Protein AF-A0A924VI64-F1 (afdb_monomer)

Secondary structure (DSSP, 8-state):
-HHHHHHHHHHHHHHHT----------TT---------HHHHHHT--TTTHHHHHHHHHHHHTHHHHHIIIIIS----TTSTTHHHHHHHHHH-TT-

pLDDT: mean 89.36, std 7.87, range [61.44, 97.38]

Mean predicted aligned error: 10.14 Å

Foldseek 3Di:
DVVVVVVVVVVVVVVVPPDPPPPDPDCVPPDDDDDDDDLVVQQLPDDPVCLVVSLVVSCVVVPVVSQCCLCPPLNLDGPVDPSSSVSSNVVSVDPVD

Radius of gyration: 28.18 Å; Cα contacts (8 Å, |Δi|>4): 43; chains: 1; bounding box: 73×33×55 Å

Structure (mmCIF, N/CA/C/O backbone):
data_AF-A0A924VI64-F1
#
_entry.id   AF-A0A924VI64-F1
#
loop_
_atom_site.group_PDB
_atom_site.id
_atom_site.type_symbol
_atom_site.label_atom_id
_atom_site.label_alt_id
_atom_site.labe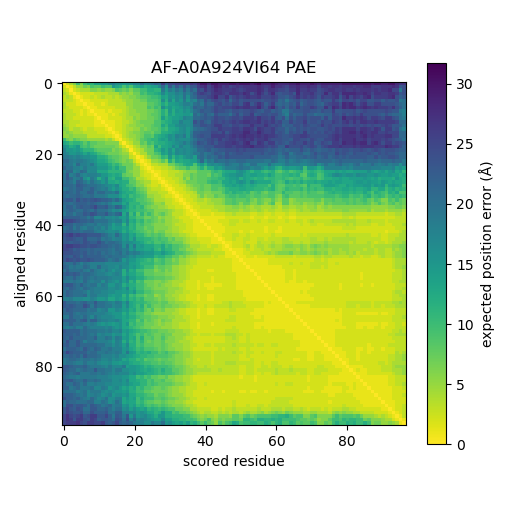l_comp_id
_atom_site.label_asym_id
_atom_site.label_entity_id
_atom_site.label_seq_id
_atom_site.pdbx_PDB_ins_code
_atom_site.Cartn_x
_atom_site.Cartn_y
_atom_site.Cartn_z
_atom_site.occupancy
_atom_site.B_iso_or_equiv
_atom_site.auth_seq_id
_atom_site.auth_comp_id
_atom_site.auth_asym_id
_atom_site.auth_atom_id
_atom_site.pdbx_PDB_model_num
ATOM 1 N N . MET A 1 1 ? -61.437 -20.482 30.728 1.00 61.44 1 MET A N 1
ATOM 2 C CA . MET A 1 1 ? -60.968 -19.142 31.166 1.00 61.44 1 MET A CA 1
ATOM 3 C C . MET A 1 1 ? -59.838 -19.199 32.200 1.00 61.44 1 MET A C 1
ATOM 5 O O . MET A 1 1 ? -58.848 -18.508 32.016 1.00 61.44 1 MET A O 1
ATOM 9 N N . ARG A 1 2 ? -59.915 -20.059 33.228 1.00 72.19 2 ARG A N 1
ATOM 10 C CA . ARG A 1 2 ? -58.905 -20.166 34.303 1.00 72.19 2 ARG A CA 1
ATOM 11 C C . ARG A 1 2 ? -57.483 -20.540 33.829 1.00 72.19 2 ARG A C 1
ATOM 13 O O . ARG A 1 2 ? -56.515 -19.966 34.303 1.00 72.19 2 ARG A O 1
ATOM 20 N N . HIS A 1 3 ? -57.351 -21.430 32.840 1.00 78.06 3 HIS A N 1
ATOM 21 C CA . HIS A 1 3 ? -56.045 -21.803 32.266 1.00 78.06 3 HIS A CA 1
ATOM 22 C C . HIS A 1 3 ? -55.392 -20.671 31.459 1.00 78.06 3 HIS A C 1
ATOM 24 O O . HIS A 1 3 ? -54.185 -20.484 31.540 1.00 78.06 3 HIS A O 1
ATOM 30 N N . ALA A 1 4 ? -56.184 -19.867 30.740 1.00 83.81 4 ALA A N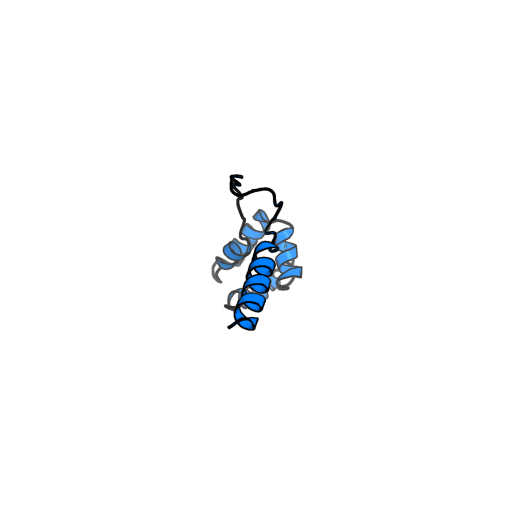 1
ATOM 31 C CA . ALA A 1 4 ? -55.675 -18.736 29.960 1.00 83.81 4 ALA A CA 1
ATOM 32 C C . ALA A 1 4 ? -55.055 -17.651 30.855 1.00 83.81 4 ALA A C 1
ATOM 34 O O . ALA A 1 4 ? -54.024 -17.089 30.509 1.00 83.81 4 ALA A O 1
ATOM 35 N N . GLN A 1 5 ? -55.636 -17.409 32.035 1.00 86.31 5 GLN A N 1
ATOM 36 C CA . GLN A 1 5 ? -55.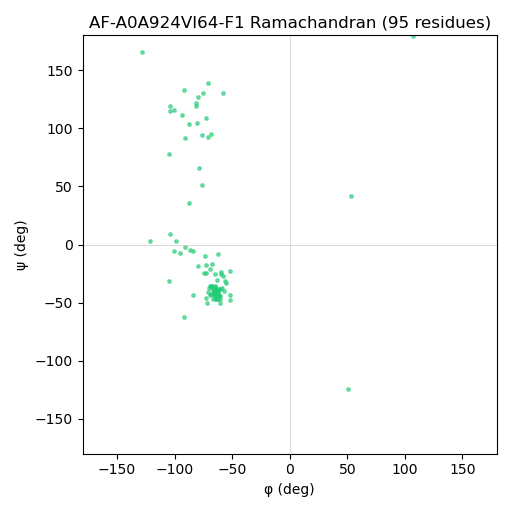081 -16.479 33.026 1.00 86.31 5 GLN A CA 1
ATOM 37 C C . GLN A 1 5 ? -53.747 -16.972 33.598 1.00 86.31 5 GLN A C 1
ATOM 39 O O . GLN A 1 5 ? -52.837 -16.175 33.801 1.00 86.31 5 GLN A O 1
ATOM 44 N N . ILE A 1 6 ? -53.610 -18.285 33.805 1.00 89.88 6 ILE A N 1
ATOM 45 C CA . ILE A 1 6 ? -52.365 -18.905 34.275 1.00 89.88 6 ILE A CA 1
ATOM 46 C C . ILE A 1 6 ? -51.269 -18.768 33.209 1.00 89.88 6 ILE A C 1
ATOM 48 O O . ILE A 1 6 ? -50.169 -18.322 33.522 1.00 89.88 6 ILE A O 1
ATOM 52 N N . TYR A 1 7 ? -51.566 -19.07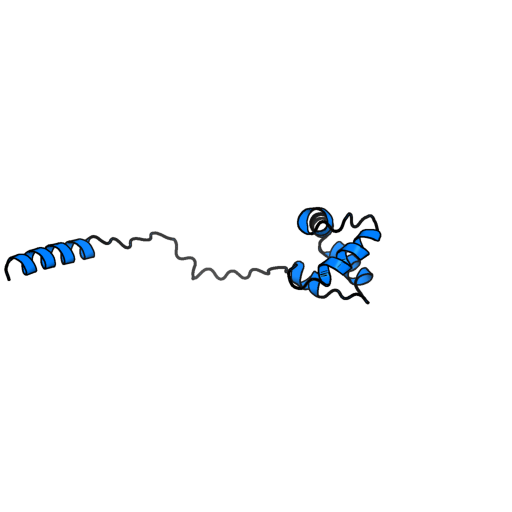7 31.943 1.00 90.88 7 TYR A N 1
ATOM 53 C CA . TYR A 1 7 ? -50.598 -18.903 30.852 1.00 90.88 7 TYR A CA 1
ATOM 54 C C . TYR A 1 7 ? -50.212 -17.440 30.634 1.00 90.88 7 TYR A C 1
ATOM 56 O O . TYR A 1 7 ? -49.041 -17.149 30.413 1.00 90.88 7 TYR A O 1
ATOM 64 N N . LEU A 1 8 ? -51.169 -16.517 30.749 1.00 90.50 8 LEU A N 1
ATOM 65 C CA . LEU A 1 8 ? -50.908 -15.084 30.643 1.00 90.50 8 LEU A CA 1
ATOM 66 C C . LEU A 1 8 ? -50.016 -14.590 31.788 1.00 90.50 8 LEU A C 1
ATOM 68 O O . LEU A 1 8 ? -49.082 -13.827 31.549 1.00 90.50 8 LEU A O 1
ATOM 72 N N . PHE A 1 9 ? -50.235 -15.079 33.009 1.00 90.50 9 PHE A N 1
ATOM 73 C CA . PHE A 1 9 ? -49.368 -14.795 34.150 1.00 90.50 9 PHE A CA 1
ATOM 74 C C . PHE A 1 9 ? -47.933 -15.285 33.903 1.00 90.50 9 PHE A C 1
ATOM 76 O O . PHE A 1 9 ? -46.994 -14.497 34.001 1.00 90.50 9 PHE A O 1
ATOM 83 N N . PHE A 1 10 ? -47.757 -16.542 33.481 1.00 88.50 10 PHE A N 1
ATOM 84 C CA . PHE A 1 10 ? -46.431 -17.085 33.171 1.00 88.50 10 PHE A CA 1
ATOM 85 C C . PHE A 1 10 ? -45.744 -16.365 32.006 1.00 88.50 10 PHE A C 1
ATOM 87 O O . PHE A 1 10 ? -44.548 -16.098 32.087 1.00 88.50 10 PHE A O 1
ATOM 94 N N . PHE A 1 11 ? -46.482 -15.994 30.957 1.00 88.12 11 PHE A N 1
ATOM 95 C CA . PHE A 1 11 ? -45.954 -15.208 29.841 1.00 88.12 11 PHE A CA 1
ATOM 96 C C . PHE A 1 11 ? -45.462 -13.832 30.304 1.00 88.12 11 PHE A C 1
ATOM 98 O O . PHE A 1 11 ? -44.360 -13.417 29.955 1.00 88.12 11 PHE A O 1
ATOM 105 N N . THR A 1 12 ? -46.229 -13.159 31.163 1.00 86.06 12 THR A N 1
ATOM 106 C CA . THR A 1 12 ? -45.860 -11.843 31.708 1.00 86.06 12 THR A CA 1
ATOM 107 C C . THR A 1 12 ? -44.614 -11.936 32.594 1.00 86.06 12 THR A C 1
ATOM 109 O O . THR A 1 12 ? -43.716 -11.101 32.486 1.00 86.06 12 THR A O 1
ATOM 112 N N . CYS A 1 13 ? -44.498 -12.989 33.411 1.00 87.12 13 CYS A N 1
ATOM 113 C CA . CYS A 1 13 ? -43.280 -13.267 34.174 1.00 87.12 13 CYS A CA 1
ATOM 114 C C . CYS A 1 13 ? -42.074 -13.528 33.259 1.00 87.12 13 CYS A C 1
ATOM 116 O O . CYS A 1 13 ? -40.988 -13.026 33.528 1.00 87.12 13 CYS A O 1
ATOM 118 N N . LEU A 1 14 ? -42.255 -14.270 32.164 1.00 85.00 14 LEU A N 1
ATOM 119 C CA . LEU A 1 14 ? -41.172 -14.626 31.245 1.00 85.00 14 LEU A CA 1
ATOM 120 C C . LEU A 1 14 ? -40.613 -13.402 30.503 1.00 85.00 14 LEU A C 1
ATOM 122 O O . LEU A 1 14 ? -39.401 -13.282 30.338 1.00 85.00 14 LEU A O 1
ATOM 126 N N . VAL A 1 15 ? -41.479 -12.456 30.124 1.00 82.44 15 VAL A N 1
ATOM 127 C CA . VAL A 1 15 ? -41.065 -11.177 29.521 1.00 82.44 15 VAL A CA 1
ATOM 128 C C . VAL A 1 15 ? -40.377 -10.275 30.556 1.00 82.44 15 VAL A C 1
ATOM 130 O O . VAL A 1 15 ? -39.380 -9.631 30.235 1.00 82.44 15 VAL A O 1
ATOM 133 N N . GLY A 1 16 ? -40.842 -10.273 31.812 1.00 77.94 16 GLY A N 1
ATOM 134 C CA . GLY A 1 16 ? -40.264 -9.469 32.898 1.00 77.94 16 GLY A CA 1
ATOM 135 C C . GLY A 1 16 ? -38.869 -9.906 33.371 1.00 77.94 16 GLY A C 1
ATOM 136 O O . GLY A 1 16 ? -38.143 -9.099 33.945 1.00 77.94 16 GLY A O 1
ATOM 137 N N . VAL A 1 17 ? -38.466 -11.156 33.110 1.00 79.75 17 VAL A N 1
ATOM 138 C CA . VAL A 1 17 ? -37.122 -11.682 33.438 1.00 79.75 17 VAL A CA 1
ATOM 139 C C . VAL A 1 17 ? -36.101 -11.401 32.318 1.00 79.75 17 VAL A C 1
ATOM 141 O O . VAL A 1 17 ? -34.905 -11.640 32.489 1.00 79.75 17 VAL A O 1
ATOM 144 N N . SER A 1 18 ? -36.525 -10.836 31.179 1.00 73.69 18 SER A N 1
ATOM 145 C CA . SER A 1 18 ? -35.612 -10.428 30.104 1.00 73.69 18 SER A CA 1
ATOM 146 C C . SER A 1 18 ? -34.752 -9.236 30.542 1.00 73.69 18 SER A C 1
ATOM 148 O O . SER A 1 18 ? -35.148 -8.073 30.485 1.00 73.69 18 SER A O 1
ATOM 150 N N . CYS A 1 19 ? -33.549 -9.534 31.027 1.00 71.12 19 CYS A N 1
ATOM 151 C CA . CYS A 1 19 ? -32.596 -8.539 31.493 1.00 71.12 19 CYS A CA 1
ATOM 152 C C . CYS A 1 19 ? -31.746 -8.049 30.309 1.00 71.12 19 CYS A C 1
ATOM 154 O O . CYS A 1 19 ? -30.823 -8.730 29.869 1.00 71.12 19 CYS A O 1
ATOM 156 N N . ASN A 1 20 ? -32.031 -6.851 29.796 1.00 68.50 20 ASN A N 1
ATOM 157 C CA . ASN A 1 20 ? -31.313 -6.245 28.665 1.00 68.50 20 ASN A CA 1
ATOM 158 C C . ASN A 1 20 ? -30.062 -5.450 29.111 1.00 68.50 20 ASN A C 1
ATOM 160 O O . ASN A 1 20 ? -29.731 -4.405 28.554 1.00 68.50 20 ASN A O 1
ATOM 164 N N . ASN A 1 21 ? -29.360 -5.932 30.144 1.00 67.50 21 ASN A N 1
ATOM 165 C CA . ASN A 1 21 ? -28.198 -5.267 30.747 1.00 67.50 21 ASN A CA 1
ATOM 166 C C . ASN A 1 21 ? -26.926 -5.467 29.905 1.00 67.50 21 ASN A C 1
ATOM 168 O O . ASN A 1 21 ? -25.959 -6.101 30.335 1.00 67.50 21 ASN A O 1
ATOM 172 N N . LYS A 1 22 ? -26.902 -4.908 28.691 1.00 69.62 22 LYS A N 1
ATOM 173 C CA . LYS A 1 22 ? -25.667 -4.769 27.913 1.00 69.62 22 LYS A CA 1
ATOM 174 C C . LYS A 1 22 ? -24.787 -3.706 28.577 1.00 69.62 22 LYS A C 1
ATOM 176 O O . LYS A 1 22 ? -24.916 -2.523 28.295 1.00 69.62 22 LYS A O 1
ATOM 181 N N . LYS A 1 23 ? -23.882 -4.129 29.466 1.00 76.56 23 LYS A N 1
ATOM 182 C CA . LYS A 1 23 ? -22.847 -3.275 30.084 1.00 76.56 23 LYS A CA 1
ATOM 183 C C . LYS A 1 23 ? -21.699 -2.983 29.107 1.00 76.56 23 LYS A C 1
ATOM 185 O O . LYS A 1 23 ? -20.539 -3.240 29.417 1.00 76.56 23 LYS A O 1
ATOM 190 N N . VAL A 1 24 ? -22.017 -2.527 27.900 1.00 81.94 24 VAL A N 1
ATOM 191 C CA . VAL A 1 24 ? -21.003 -2.141 26.914 1.00 81.94 24 VAL A CA 1
ATOM 192 C C . VAL A 1 24 ? -20.730 -0.655 27.099 1.00 81.94 24 VAL A C 1
ATOM 194 O O . VAL A 1 24 ? -21.669 0.125 27.244 1.00 81.94 24 VAL A O 1
ATOM 197 N N . ALA A 1 25 ? -19.454 -0.275 27.139 1.00 82.19 25 ALA A N 1
ATOM 198 C CA . ALA A 1 25 ? -19.074 1.129 27.161 1.00 82.19 25 ALA A CA 1
ATOM 199 C C . ALA A 1 25 ? -19.646 1.832 25.920 1.00 82.19 25 ALA A C 1
ATOM 201 O O . ALA A 1 25 ? -19.499 1.334 24.802 1.00 82.19 25 ALA A O 1
ATOM 202 N N . ASP A 1 26 ? -20.309 2.969 26.123 1.00 85.56 26 ASP A N 1
ATOM 203 C CA . ASP A 1 26 ? -20.818 3.777 25.021 1.00 85.56 26 ASP A CA 1
ATOM 204 C C . ASP A 1 26 ? -19.649 4.483 24.323 1.00 85.56 26 ASP A C 1
ATOM 206 O O . ASP A 1 26 ? -19.025 5.389 24.874 1.00 85.56 26 ASP A O 1
ATOM 210 N N . VAL A 1 27 ? -19.341 4.035 23.107 1.00 88.75 27 VAL A N 1
ATOM 211 C CA . VAL A 1 27 ? -18.296 4.605 22.246 1.00 88.75 27 VAL A CA 1
ATOM 212 C C . VAL A 1 27 ? -18.861 5.564 21.193 1.00 88.75 27 VAL A C 1
ATOM 214 O O . VAL A 1 27 ? -18.102 6.087 20.382 1.00 88.75 27 VAL A O 1
ATOM 217 N N . SER A 1 28 ? -20.174 5.827 21.194 1.00 87.75 28 SER A N 1
ATOM 218 C CA . SER A 1 28 ? -20.839 6.665 20.181 1.00 87.75 28 SER A CA 1
ATOM 219 C C . SER A 1 28 ? -20.383 8.127 20.194 1.00 87.75 28 SER A C 1
ATOM 221 O O . SER A 1 28 ? -20.462 8.803 19.172 1.00 87.75 28 SER A O 1
ATOM 223 N N . GLN A 1 29 ? -19.890 8.610 21.337 1.00 90.38 29 GLN A N 1
ATOM 224 C CA . GLN A 1 29 ? -19.421 9.987 21.519 1.00 90.38 29 GLN A CA 1
ATOM 225 C C . GLN A 1 29 ? -17.921 10.160 21.232 1.00 90.38 29 GLN A C 1
ATOM 227 O O . GLN A 1 29 ? -17.400 11.273 21.322 1.00 90.38 29 GLN A O 1
ATOM 232 N N . ILE A 1 30 ? -17.202 9.082 20.894 1.00 90.31 30 ILE A N 1
ATOM 233 C CA . ILE A 1 30 ? -15.784 9.169 20.539 1.00 90.31 30 ILE A CA 1
ATOM 234 C C . ILE A 1 30 ? -15.686 9.618 19.080 1.00 90.31 30 ILE A C 1
ATOM 236 O O . ILE A 1 30 ? -15.904 8.838 18.154 1.00 90.31 30 ILE A O 1
ATOM 240 N N . ASN A 1 31 ? -15.337 10.886 18.869 1.00 87.62 31 ASN A N 1
ATOM 241 C CA . ASN A 1 31 ? -15.073 11.414 17.536 1.00 87.62 31 ASN A CA 1
ATOM 242 C C . ASN A 1 31 ? -13.691 10.939 17.054 1.00 87.62 31 ASN A C 1
ATOM 244 O O . ASN A 1 31 ? -12.662 11.528 17.385 1.00 87.62 31 ASN A O 1
ATOM 248 N N . LEU A 1 32 ? -13.677 9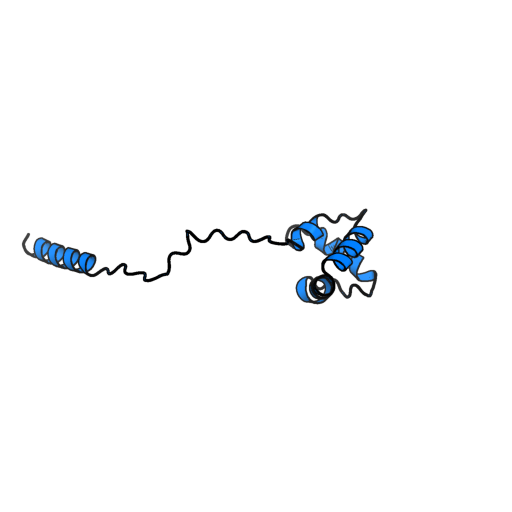.828 16.316 1.00 85.69 32 LEU A N 1
ATOM 249 C CA . LEU A 1 32 ? -12.480 9.282 15.685 1.00 85.69 32 LEU A CA 1
ATOM 250 C C . LEU A 1 32 ? -12.368 9.806 14.253 1.00 85.69 32 LEU A C 1
ATOM 252 O O . LEU A 1 32 ? -13.128 9.407 13.374 1.00 85.69 32 LEU A O 1
ATOM 256 N N . ASN A 1 33 ? -11.373 10.656 14.005 1.00 87.69 33 ASN A N 1
ATOM 257 C CA . ASN A 1 33 ? -10.982 11.022 12.649 1.00 87.69 33 ASN A CA 1
ATOM 258 C C . ASN A 1 33 ? -9.892 10.060 12.155 1.00 87.69 33 ASN A C 1
ATOM 260 O O . ASN A 1 33 ? -8.707 10.274 12.412 1.00 87.69 33 ASN A O 1
ATOM 264 N N .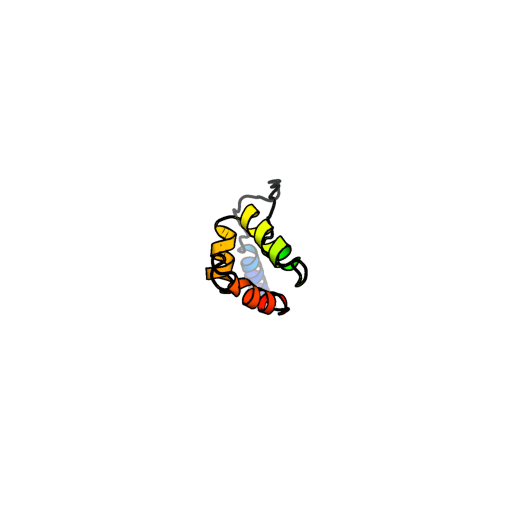 ILE A 1 34 ? -10.301 8.975 11.495 1.00 85.38 34 ILE A N 1
ATOM 265 C CA . ILE A 1 34 ? -9.390 7.968 10.941 1.00 85.38 34 ILE A CA 1
ATOM 266 C C . ILE A 1 34 ? -9.313 8.159 9.430 1.00 85.38 34 ILE A C 1
ATOM 268 O O . ILE A 1 34 ? -10.310 8.015 8.724 1.00 85.38 34 ILE A O 1
ATOM 272 N N . SER A 1 35 ? -8.109 8.434 8.934 1.00 87.12 35 SER A N 1
ATOM 273 C CA . SER A 1 35 ? -7.824 8.385 7.502 1.00 87.12 35 SER A CA 1
ATOM 274 C C . SER A 1 35 ? -7.575 6.935 7.094 1.00 87.12 35 SER A C 1
ATOM 276 O O . SER A 1 35 ? -6.659 6.298 7.612 1.00 87.12 35 SER A O 1
ATOM 278 N N . ILE A 1 36 ? -8.395 6.406 6.185 1.00 87.94 36 ILE A N 1
ATOM 279 C CA . ILE A 1 36 ? -8.226 5.058 5.636 1.00 87.94 36 ILE A CA 1
ATOM 280 C C . ILE A 1 36 ? -7.564 5.185 4.269 1.00 87.94 36 ILE A C 1
ATOM 282 O O . ILE A 1 36 ? -8.159 5.718 3.334 1.00 87.94 36 ILE A O 1
ATOM 286 N N . GLU A 1 37 ? -6.349 4.660 4.140 1.00 89.50 37 GLU A N 1
ATOM 287 C CA . GLU A 1 37 ? -5.684 4.562 2.844 1.00 89.50 37 GLU A CA 1
ATOM 288 C C . GLU A 1 37 ? -6.176 3.331 2.079 1.00 89.50 37 GLU A C 1
ATOM 290 O O . GLU A 1 37 ? -6.072 2.197 2.546 1.00 89.50 37 GLU A O 1
ATOM 295 N N . ARG A 1 38 ? -6.727 3.561 0.884 1.00 91.88 38 ARG A N 1
ATOM 296 C CA . ARG A 1 38 ? -7.306 2.525 0.023 1.00 91.88 38 ARG A CA 1
ATOM 297 C C . ARG A 1 38 ? -6.371 2.215 -1.132 1.00 91.88 38 ARG A C 1
ATOM 299 O O . ARG A 1 38 ? -6.569 2.668 -2.259 1.00 91.88 38 ARG A O 1
ATOM 306 N N . PHE A 1 39 ? -5.337 1.435 -0.830 1.00 93.94 39 PHE A N 1
ATOM 307 C CA . PHE A 1 39 ? -4.368 0.992 -1.830 1.00 93.94 39 PHE A CA 1
ATOM 308 C C . PHE A 1 39 ? -5.041 0.346 -3.047 1.00 93.94 39 PHE A C 1
ATOM 310 O O . PHE A 1 39 ? -4.689 0.649 -4.182 1.00 93.94 39 PHE A O 1
ATOM 317 N N . ASP A 1 40 ? -6.042 -0.501 -2.808 1.00 90.06 40 ASP A N 1
ATOM 318 C CA . ASP A 1 40 ? -6.827 -1.177 -3.838 1.00 90.06 40 ASP A CA 1
ATOM 319 C C . ASP A 1 40 ? -7.494 -0.188 -4.805 1.00 90.06 40 ASP A C 1
ATOM 321 O O . ASP A 1 40 ? -7.493 -0.408 -6.014 1.00 90.06 40 ASP A O 1
ATOM 325 N N . GLN A 1 41 ? -8.012 0.933 -4.299 1.00 91.62 41 GLN A N 1
ATOM 326 C CA . GLN A 1 41 ? -8.623 1.978 -5.124 1.00 91.62 41 GLN A CA 1
ATOM 327 C C . GLN A 1 41 ? -7.575 2.736 -5.941 1.00 91.62 41 GLN A C 1
ATOM 329 O O . GLN A 1 41 ? -7.791 3.037 -7.116 1.00 91.62 41 GLN A O 1
ATOM 334 N N . GLU A 1 42 ? -6.422 3.033 -5.344 1.00 94.19 42 GLU A N 1
ATOM 335 C CA . GLU A 1 42 ? -5.340 3.710 -6.058 1.00 94.19 42 GLU A CA 1
ATOM 336 C C . GLU A 1 42 ? -4.715 2.816 -7.133 1.00 94.19 42 GLU A C 1
ATOM 338 O O . GLU A 1 42 ? -4.383 3.308 -8.215 1.00 94.19 42 GLU A O 1
ATOM 343 N N . LEU A 1 43 ? -4.610 1.512 -6.875 1.00 94.06 43 LEU A N 1
ATOM 344 C CA . LEU A 1 43 ? -4.175 0.519 -7.850 1.00 94.06 43 LEU A CA 1
ATOM 345 C C . LEU A 1 43 ? -5.188 0.384 -8.995 1.00 94.06 43 LEU A C 1
ATOM 347 O O . LEU A 1 43 ? -4.787 0.416 -10.154 1.00 94.06 43 LEU A O 1
ATOM 351 N N . ASN A 1 44 ? -6.487 0.353 -8.684 1.00 90.62 44 ASN A N 1
ATOM 352 C CA . ASN A 1 44 ? -7.583 0.337 -9.662 1.00 90.62 44 ASN A CA 1
ATOM 353 C C . ASN A 1 44 ? -7.602 1.555 -10.599 1.00 90.62 44 ASN A C 1
ATOM 355 O O . ASN A 1 44 ? -8.144 1.494 -11.699 1.00 90.62 44 ASN A O 1
ATOM 359 N N . SER A 1 45 ? -7.016 2.681 -10.180 1.00 90.38 45 SER A N 1
ATOM 360 C CA . SER A 1 45 ? -6.881 3.861 -11.045 1.00 90.38 45 SER A CA 1
ATOM 361 C C . SER A 1 45 ? -5.809 3.704 -12.135 1.00 90.38 45 SER A C 1
ATOM 363 O O . SER A 1 45 ? -5.701 4.556 -13.024 1.00 90.38 45 SER A O 1
ATOM 365 N N . ALA A 1 46 ? -4.998 2.642 -12.073 1.00 91.00 46 ALA A N 1
ATOM 366 C CA . ALA A 1 46 ? -4.041 2.312 -13.116 1.00 91.00 46 ALA A CA 1
ATOM 367 C C . ALA A 1 46 ? -4.762 1.799 -14.370 1.00 91.00 46 ALA A C 1
ATOM 369 O O . ALA A 1 46 ? -5.703 1.016 -14.309 1.00 91.00 46 ALA A O 1
ATOM 370 N N . ASN A 1 47 ? -4.286 2.225 -15.533 1.00 87.81 47 ASN A N 1
ATOM 371 C CA . ASN A 1 47 ? -4.769 1.789 -16.835 1.00 87.81 47 ASN A CA 1
ATOM 372 C C . ASN A 1 47 ? -3.585 1.320 -17.697 1.00 87.81 47 ASN A C 1
ATOM 374 O O . ASN A 1 47 ? -2.435 1.634 -17.383 1.00 87.81 47 ASN A O 1
ATOM 378 N N . PRO A 1 48 ? -3.824 0.607 -18.812 1.00 86.75 48 PRO A N 1
ATOM 379 C CA . PRO A 1 48 ? -2.738 0.065 -19.629 1.00 86.75 48 PRO A CA 1
ATOM 380 C C . PRO A 1 48 ? -1.729 1.120 -20.109 1.00 86.75 48 PRO A C 1
ATOM 382 O O . PRO A 1 48 ? -0.541 0.830 -20.202 1.00 86.75 48 PRO A O 1
ATOM 385 N N . SER A 1 49 ? -2.176 2.357 -20.365 1.00 89.81 49 SER A N 1
ATOM 386 C CA . SER A 1 49 ? -1.300 3.440 -20.836 1.00 89.81 49 SER A CA 1
ATOM 387 C C . SER A 1 49 ? -0.383 4.031 -19.762 1.00 89.81 49 SER A C 1
ATOM 389 O O . SER A 1 49 ? 0.665 4.575 -20.102 1.00 89.81 49 SER A O 1
ATOM 391 N N . ASN A 1 50 ? -0.741 3.928 -18.477 1.00 93.62 50 ASN A N 1
ATOM 392 C CA . ASN A 1 50 ? 0.025 4.519 -17.376 1.00 93.62 50 ASN A CA 1
ATOM 393 C C . ASN A 1 50 ? 0.504 3.502 -16.327 1.00 93.62 50 ASN A C 1
ATOM 395 O O . ASN A 1 50 ? 1.139 3.909 -15.354 1.00 93.62 50 ASN A O 1
ATOM 399 N N . LEU A 1 51 ? 0.246 2.204 -16.525 1.00 94.19 51 LEU A N 1
ATOM 400 C CA . LEU A 1 51 ? 0.485 1.152 -15.536 1.00 94.19 51 LEU A CA 1
ATOM 401 C C . LEU A 1 51 ? 1.915 1.179 -14.988 1.00 94.19 51 LEU A C 1
ATOM 403 O O . LEU A 1 51 ? 2.107 1.181 -13.777 1.00 94.19 51 LEU A O 1
ATOM 407 N N . ALA A 1 52 ? 2.926 1.280 -15.854 1.00 94.19 52 ALA A N 1
ATOM 408 C CA . ALA A 1 52 ? 4.331 1.302 -15.435 1.00 94.19 52 ALA A CA 1
ATOM 409 C C . ALA A 1 52 ? 4.693 2.542 -14.592 1.00 94.19 52 ALA A C 1
ATOM 411 O O . ALA A 1 52 ? 5.486 2.462 -13.655 1.00 94.19 52 ALA A O 1
ATOM 412 N N . ILE A 1 53 ? 4.099 3.697 -14.905 1.00 95.56 53 ILE A N 1
ATOM 413 C CA . ILE A 1 53 ? 4.319 4.937 -14.150 1.00 95.56 53 ILE A CA 1
ATOM 414 C C . ILE A 1 53 ? 3.617 4.829 -12.796 1.00 95.56 53 ILE A C 1
ATOM 416 O O . ILE A 1 53 ? 4.244 5.014 -11.754 1.00 95.56 53 ILE A O 1
ATOM 420 N N . LYS A 1 54 ? 2.336 4.447 -12.809 1.00 96.00 54 LYS A N 1
ATOM 421 C CA . LYS A 1 54 ? 1.499 4.357 -11.613 1.00 96.00 54 LYS A CA 1
ATOM 422 C C . LYS A 1 54 ? 2.032 3.328 -10.619 1.00 96.00 54 LYS A C 1
ATOM 424 O O . LYS A 1 54 ? 2.113 3.610 -9.432 1.00 96.00 54 LYS A O 1
ATOM 429 N N . THR A 1 55 ? 2.459 2.161 -11.089 1.00 95.69 55 THR A N 1
ATOM 430 C CA . THR A 1 55 ? 3.064 1.119 -10.242 1.00 95.69 55 THR A CA 1
ATOM 431 C C . THR A 1 55 ? 4.365 1.582 -9.593 1.00 95.69 55 THR A C 1
ATOM 433 O O . THR A 1 55 ? 4.586 1.318 -8.414 1.00 95.69 55 THR A O 1
ATOM 436 N N . LYS A 1 56 ? 5.200 2.349 -10.304 1.00 95.69 56 LYS A N 1
ATOM 437 C CA . LYS A 1 56 ? 6.406 2.960 -9.726 1.00 95.69 56 LYS A CA 1
ATOM 438 C C . LYS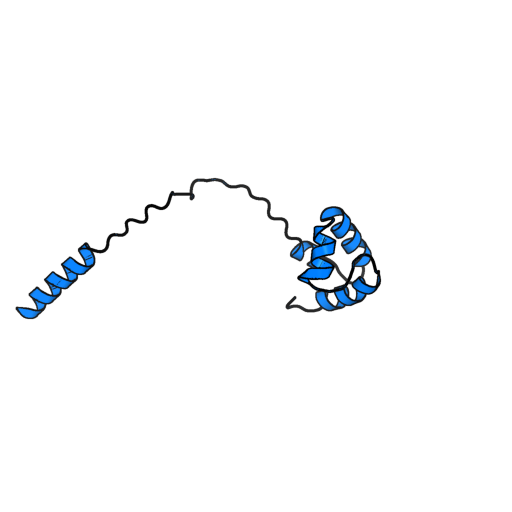 A 1 56 ? 6.070 3.984 -8.638 1.00 95.69 56 LYS A C 1
ATOM 440 O O . LYS A 1 56 ? 6.734 4.016 -7.603 1.00 95.69 56 LYS A O 1
ATOM 445 N N . GLU A 1 57 ? 5.050 4.811 -8.857 1.00 96.75 57 GLU A N 1
ATOM 446 C CA . GLU A 1 57 ? 4.557 5.771 -7.860 1.00 96.75 57 GLU A CA 1
ATOM 447 C C . GLU A 1 57 ? 3.995 5.065 -6.623 1.00 96.75 57 GLU A C 1
ATOM 449 O O . GLU A 1 57 ? 4.368 5.401 -5.499 1.00 96.75 57 GLU A O 1
ATOM 454 N N . LEU A 1 58 ? 3.156 4.048 -6.827 1.00 97.00 58 LEU A N 1
ATOM 455 C CA . LEU A 1 58 ? 2.557 3.253 -5.758 1.00 97.00 58 LEU A CA 1
ATOM 456 C C . LEU A 1 58 ? 3.620 2.499 -4.961 1.00 97.00 58 LEU A C 1
ATOM 458 O O . LEU A 1 58 ? 3.606 2.555 -3.736 1.00 97.00 58 LEU A O 1
ATOM 462 N N . ARG A 1 59 ? 4.599 1.879 -5.625 1.00 96.44 59 ARG A N 1
ATOM 463 C CA . ARG A 1 59 ? 5.720 1.222 -4.944 1.00 96.44 59 ARG A CA 1
ATOM 464 C C . ARG A 1 59 ? 6.539 2.204 -4.115 1.00 96.44 59 ARG A C 1
ATOM 466 O O . ARG A 1 59 ? 6.945 1.883 -3.005 1.00 96.44 59 ARG A O 1
ATOM 473 N N . LYS A 1 60 ? 6.745 3.431 -4.604 1.00 97.06 60 LYS A N 1
ATOM 474 C CA . LYS A 1 60 ? 7.421 4.480 -3.828 1.00 97.06 60 LYS A CA 1
ATOM 475 C C . LYS A 1 60 ? 6.594 4.923 -2.615 1.00 97.06 60 LYS A C 1
ATOM 477 O O . LYS A 1 60 ? 7.174 5.184 -1.566 1.00 97.06 60 LYS A O 1
ATOM 482 N N . LYS A 1 61 ? 5.270 5.024 -2.758 1.00 96.81 61 LYS A N 1
ATOM 483 C CA . LYS A 1 61 ? 4.355 5.467 -1.695 1.00 96.81 61 LYS A CA 1
ATOM 484 C C . LYS A 1 61 ? 4.172 4.409 -0.603 1.00 96.81 61 LYS A C 1
ATOM 486 O O . LYS A 1 61 ? 4.254 4.738 0.573 1.00 96.81 61 LYS A O 1
ATOM 491 N N . TYR A 1 62 ? 3.963 3.157 -0.996 1.00 96.56 62 TYR A N 1
ATOM 492 C CA . TYR A 1 62 ? 3.604 2.052 -0.102 1.00 96.56 62 TYR A CA 1
ATOM 493 C C . TYR A 1 62 ? 4.778 1.134 0.262 1.00 96.56 62 TYR A C 1
ATOM 495 O O . TYR A 1 62 ? 4.633 0.258 1.111 1.00 96.56 62 TYR A O 1
ATOM 503 N N . THR A 1 63 ? 5.944 1.351 -0.350 1.00 95.62 63 THR A N 1
ATOM 504 C CA . THR A 1 63 ? 7.211 0.675 -0.041 1.00 95.62 63 THR A CA 1
ATOM 505 C C . THR A 1 63 ? 7.065 -0.852 -0.009 1.00 95.62 63 THR A C 1
ATOM 507 O O . THR A 1 63 ? 6.600 -1.442 -0.981 1.00 95.62 63 THR A O 1
ATOM 510 N N . TRP A 1 64 ? 7.434 -1.497 1.095 1.00 96.19 64 TRP A N 1
ATOM 511 C CA . TRP A 1 64 ? 7.351 -2.941 1.312 1.00 96.19 64 TRP A CA 1
ATOM 512 C C . TRP A 1 64 ? 5.949 -3.537 1.133 1.00 96.19 64 TRP A C 1
ATOM 514 O O . TRP A 1 64 ? 5.821 -4.657 0.654 1.00 96.19 64 TRP A O 1
ATOM 524 N N . PHE A 1 65 ? 4.893 -2.777 1.436 1.00 96.56 65 PHE A N 1
ATOM 525 C CA . PHE A 1 65 ? 3.519 -3.248 1.330 1.00 96.56 65 PHE A CA 1
ATOM 526 C C . PHE A 1 65 ? 3.151 -3.479 -0.130 1.00 96.56 65 PHE A C 1
ATOM 528 O O . PHE A 1 65 ? 2.425 -4.414 -0.438 1.00 96.56 65 PHE A O 1
ATOM 535 N N . TYR A 1 66 ? 3.669 -2.645 -1.036 1.00 97.38 66 TYR A N 1
ATOM 536 C CA . TYR A 1 66 ? 3.477 -2.862 -2.462 1.00 97.38 66 TYR A CA 1
ATOM 537 C C . TYR A 1 66 ? 4.067 -4.209 -2.884 1.00 97.38 66 TYR A C 1
ATOM 539 O O . TYR A 1 66 ? 3.397 -4.980 -3.565 1.00 97.38 66 TYR A O 1
ATOM 547 N N . ASP A 1 67 ? 5.297 -4.498 -2.454 1.00 97.06 67 ASP A N 1
ATOM 548 C CA . ASP A 1 67 ? 5.998 -5.729 -2.818 1.00 97.06 67 ASP A CA 1
ATOM 549 C C . ASP A 1 67 ? 5.262 -6.962 -2.268 1.00 97.06 67 ASP A C 1
ATOM 551 O O . ASP A 1 67 ? 4.928 -7.865 -3.038 1.00 97.06 67 ASP A O 1
ATOM 555 N N . ASP A 1 68 ? 4.868 -6.938 -0.992 1.00 97.19 68 ASP A N 1
ATOM 556 C CA . ASP A 1 68 ? 4.069 -8.004 -0.379 1.00 97.19 68 ASP A CA 1
ATOM 557 C C . ASP A 1 68 ? 2.696 -8.164 -1.043 1.00 97.19 68 ASP A C 1
ATOM 559 O O . ASP A 1 68 ? 2.231 -9.282 -1.263 1.00 97.19 68 ASP A O 1
ATOM 563 N N . TYR A 1 69 ? 2.029 -7.068 -1.405 1.00 96.19 69 TYR A N 1
ATOM 564 C CA . TYR A 1 69 ? 0.722 -7.140 -2.049 1.00 96.19 69 TYR A CA 1
ATOM 565 C C . TYR A 1 69 ? 0.817 -7.808 -3.424 1.00 96.19 69 TYR A C 1
ATOM 567 O O . TYR A 1 69 ? 0.028 -8.704 -3.737 1.00 96.19 69 TYR A O 1
ATOM 575 N N . MET A 1 70 ? 1.803 -7.414 -4.233 1.00 97.00 70 MET A N 1
ATOM 576 C CA . MET A 1 70 ? 2.018 -7.985 -5.564 1.00 97.00 70 MET A CA 1
ATOM 577 C C . MET A 1 70 ? 2.416 -9.464 -5.496 1.00 97.00 70 MET A C 1
ATOM 579 O O . MET A 1 70 ? 1.904 -10.272 -6.274 1.00 97.00 70 MET A O 1
ATOM 583 N N . GLU A 1 71 ? 3.291 -9.837 -4.561 1.00 96.88 71 GLU A N 1
ATOM 584 C CA . GLU A 1 71 ? 3.826 -11.199 -4.469 1.00 96.88 71 GLU A CA 1
ATOM 585 C C . GLU A 1 71 ? 2.912 -12.164 -3.710 1.00 96.88 71 GLU A C 1
ATOM 587 O O . GLU A 1 71 ? 2.715 -13.299 -4.147 1.00 96.88 71 GLU A O 1
ATOM 592 N N . GLN A 1 72 ? 2.344 -11.725 -2.586 1.00 96.19 72 GLN A N 1
ATOM 593 C CA . GLN A 1 72 ? 1.680 -12.600 -1.617 1.00 96.19 72 GLN A CA 1
ATOM 594 C C . GLN A 1 72 ? 0.154 -12.502 -1.666 1.00 96.19 72 GLN A C 1
ATOM 596 O O . GLN A 1 72 ? -0.520 -13.498 -1.409 1.00 96.19 72 GLN A O 1
ATOM 601 N N . ILE A 1 73 ? -0.405 -11.335 -2.011 1.00 93.44 73 ILE A N 1
ATOM 602 C CA . ILE A 1 73 ? -1.862 -11.122 -2.005 1.00 93.44 73 ILE A CA 1
ATOM 603 C C . ILE A 1 73 ? -2.455 -11.436 -3.378 1.00 93.44 73 ILE A C 1
ATOM 605 O O . ILE A 1 73 ? -3.233 -12.380 -3.505 1.00 93.44 73 ILE A O 1
ATOM 609 N N . ILE A 1 74 ? -2.060 -10.696 -4.419 1.00 93.38 74 ILE A N 1
ATOM 610 C CA . ILE A 1 74 ? -2.593 -10.900 -5.780 1.00 93.38 74 ILE A CA 1
ATOM 611 C C . ILE A 1 74 ? -1.714 -11.802 -6.655 1.00 93.38 74 ILE A C 1
ATOM 613 O O . ILE A 1 74 ? -2.123 -12.186 -7.748 1.00 93.38 74 ILE A O 1
ATOM 617 N N . ARG A 1 75 ? -0.523 -12.175 -6.164 1.00 95.31 75 ARG A N 1
ATOM 618 C CA . ARG A 1 75 ? 0.368 -13.194 -6.747 1.00 95.31 75 ARG A CA 1
ATOM 619 C C . ARG A 1 75 ? 0.695 -12.960 -8.228 1.00 95.31 75 ARG A C 1
ATOM 621 O O . ARG A 1 75 ? 0.748 -13.901 -9.018 1.00 95.31 75 ARG A O 1
ATOM 628 N N . VAL A 1 76 ? 0.952 -11.707 -8.601 1.00 95.62 76 VAL A N 1
ATOM 629 C CA . VAL A 1 76 ? 1.325 -11.309 -9.974 1.00 95.62 76 VAL A CA 1
ATOM 630 C C . VAL A 1 76 ? 2.821 -11.478 -10.266 1.00 95.62 76 VAL A C 1
ATOM 632 O O . VAL A 1 76 ? 3.249 -11.329 -11.411 1.00 95.62 76 VAL A O 1
ATOM 635 N N . GLY A 1 77 ? 3.608 -11.835 -9.2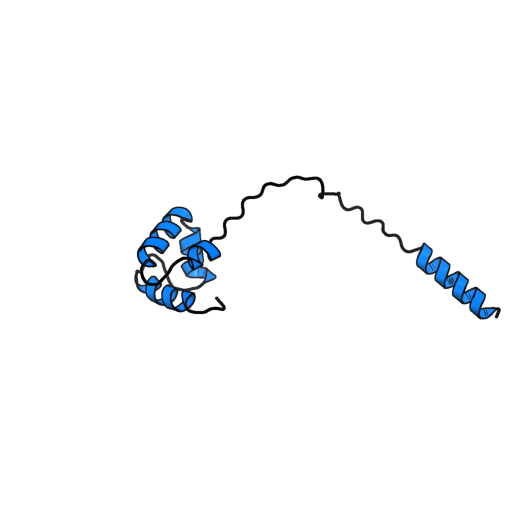49 1.00 96.50 77 GLY A N 1
ATOM 636 C CA . GLY A 1 77 ? 5.058 -12.004 -9.321 1.00 96.50 77 GLY A CA 1
ATOM 637 C C . GLY A 1 77 ? 5.808 -10.877 -8.616 1.00 96.50 77 GLY A C 1
ATOM 638 O O . GLY A 1 77 ? 5.197 -9.960 -8.067 1.00 96.50 77 GLY A O 1
ATOM 639 N N . SER A 1 78 ? 7.139 -10.963 -8.625 1.00 96.00 78 SER A N 1
ATOM 640 C CA . SER A 1 78 ? 7.980 -9.998 -7.918 1.00 96.00 78 SER A CA 1
ATOM 641 C C . SER A 1 78 ? 8.065 -8.662 -8.649 1.00 96.00 78 SER A C 1
ATOM 643 O O . SER A 1 78 ? 8.451 -8.651 -9.819 1.00 96.00 78 SER A O 1
ATOM 645 N N . PRO A 1 79 ? 7.842 -7.516 -7.975 1.00 95.44 79 PRO A N 1
ATOM 646 C CA . PRO A 1 79 ? 8.104 -6.199 -8.556 1.00 95.44 79 PRO A CA 1
ATOM 647 C C . PRO A 1 79 ? 9.570 -5.933 -8.920 1.00 95.44 79 PRO A C 1
ATOM 649 O O . PRO A 1 79 ? 9.872 -4.891 -9.508 1.00 95.44 79 PRO A O 1
ATOM 652 N N . ALA A 1 80 ? 10.502 -6.814 -8.541 1.00 94.12 80 ALA A N 1
ATOM 653 C CA . ALA A 1 80 ? 11.880 -6.784 -9.027 1.00 94.12 80 ALA A CA 1
ATOM 654 C C . ALA A 1 80 ? 12.008 -7.250 -10.492 1.00 94.12 80 ALA A C 1
ATOM 656 O O . ALA A 1 80 ? 12.950 -6.843 -11.170 1.00 94.12 80 ALA A O 1
ATOM 657 N N . ASP A 1 81 ? 11.065 -8.056 -10.987 1.00 95.25 81 ASP A N 1
ATOM 658 C CA . ASP A 1 81 ? 11.023 -8.544 -12.365 1.00 95.25 81 ASP A CA 1
ATOM 659 C C . ASP A 1 81 ? 9.960 -7.778 -13.168 1.00 95.25 81 ASP A C 1
ATOM 661 O O . ASP A 1 81 ? 8.776 -7.954 -12.893 1.00 95.25 81 ASP A O 1
ATOM 665 N N . PRO A 1 82 ? 10.324 -6.984 -14.196 1.00 92.69 82 PRO A N 1
ATOM 666 C CA . PRO A 1 82 ? 9.372 -6.247 -15.033 1.00 92.69 82 PRO A CA 1
ATOM 667 C C . PRO A 1 82 ? 8.235 -7.090 -15.632 1.00 92.69 82 PRO A C 1
ATOM 669 O O . PRO A 1 82 ? 7.180 -6.534 -15.947 1.00 92.69 82 PRO A O 1
ATOM 672 N N . ALA A 1 83 ? 8.412 -8.409 -15.773 1.00 93.81 83 ALA A N 1
ATOM 673 C CA . ALA A 1 83 ? 7.387 -9.313 -16.288 1.00 93.81 83 ALA A CA 1
ATOM 674 C C . ALA A 1 83 ? 6.094 -9.313 -15.449 1.00 93.81 83 ALA A C 1
ATOM 676 O O . ALA A 1 83 ? 5.019 -9.563 -16.003 1.00 93.81 83 ALA A O 1
ATOM 677 N N . TYR A 1 84 ? 6.163 -8.966 -14.155 1.00 95.81 84 TYR A N 1
ATOM 678 C CA . TYR A 1 84 ? 4.988 -8.903 -13.274 1.00 95.81 84 TYR A CA 1
ATOM 679 C C . TYR A 1 84 ? 3.912 -7.930 -13.780 1.00 95.81 84 TYR A C 1
ATOM 681 O O . TYR A 1 84 ? 2.724 -8.140 -13.536 1.00 95.81 84 TYR A O 1
ATOM 689 N N . LEU A 1 85 ? 4.301 -6.892 -14.536 1.00 95.56 85 LEU A N 1
ATOM 690 C CA . LEU A 1 85 ? 3.371 -5.901 -15.083 1.00 95.56 85 LEU A CA 1
ATOM 691 C C . LEU A 1 85 ? 2.380 -6.518 -16.073 1.00 95.56 85 LEU A C 1
ATOM 693 O O . LEU A 1 85 ? 1.245 -6.054 -16.157 1.00 95.56 85 LEU A O 1
ATOM 697 N N . ASN A 1 86 ? 2.773 -7.574 -16.787 1.00 94.81 86 ASN A N 1
ATOM 698 C CA . ASN A 1 86 ? 1.879 -8.275 -17.709 1.00 94.81 86 ASN A CA 1
ATOM 699 C C . ASN A 1 86 ? 0.788 -9.035 -16.943 1.00 94.81 86 ASN A C 1
ATOM 701 O O . ASN A 1 86 ? -0.387 -8.963 -17.298 1.00 94.81 86 ASN A O 1
ATOM 705 N N . ASN A 1 87 ? 1.169 -9.709 -15.856 1.00 95.19 87 ASN A N 1
ATOM 706 C CA . ASN A 1 87 ? 0.231 -10.415 -14.984 1.00 95.19 87 ASN A CA 1
ATOM 707 C C . ASN A 1 87 ? -0.692 -9.429 -14.264 1.00 95.19 87 ASN A C 1
ATOM 709 O O . ASN A 1 87 ? -1.900 -9.640 -14.203 1.00 95.19 87 ASN A O 1
ATOM 713 N N . LEU A 1 88 ? -0.135 -8.316 -13.781 1.00 95.38 88 LEU A N 1
ATOM 714 C CA . LEU A 1 88 ? -0.909 -7.246 -13.166 1.00 95.38 88 LEU A CA 1
ATOM 715 C C . LEU A 1 88 ? -1.923 -6.652 -14.150 1.00 95.38 88 LEU A C 1
ATOM 717 O O . LEU A 1 88 ? -3.083 -6.485 -13.793 1.00 95.38 88 LEU A O 1
ATOM 721 N N . ALA A 1 89 ? -1.527 -6.393 -15.399 1.00 94.44 89 ALA A N 1
ATOM 722 C CA . ALA A 1 89 ? -2.448 -5.910 -16.424 1.00 94.44 89 ALA A CA 1
ATOM 723 C C . ALA A 1 89 ? -3.619 -6.880 -16.658 1.00 94.44 89 ALA A C 1
ATOM 725 O O . ALA A 1 89 ? -4.744 -6.427 -16.853 1.00 94.44 89 ALA A O 1
ATOM 726 N N . ALA A 1 90 ? -3.373 -8.193 -16.609 1.00 92.81 90 ALA A N 1
ATOM 727 C CA . ALA A 1 90 ? -4.422 -9.203 -16.727 1.00 92.81 90 ALA A CA 1
ATOM 728 C C . ALA A 1 90 ? -5.366 -9.212 -15.511 1.00 92.81 90 ALA A C 1
ATOM 730 O O . ALA A 1 90 ? -6.581 -9.281 -15.689 1.00 92.81 90 ALA A O 1
ATOM 731 N N . VAL A 1 91 ? -4.832 -9.092 -14.290 1.00 92.81 91 VAL A N 1
ATOM 732 C CA . VAL A 1 91 ? -5.638 -9.014 -13.057 1.00 92.81 91 VAL A CA 1
ATOM 733 C C . VAL A 1 91 ? -6.537 -7.778 -13.064 1.00 92.81 91 VAL A C 1
ATOM 735 O O . VAL A 1 91 ? -7.734 -7.903 -12.837 1.00 92.81 91 VAL A O 1
ATOM 738 N N . LEU A 1 92 ? -5.997 -6.606 -13.413 1.00 91.88 92 LEU A N 1
ATOM 739 C CA . LEU A 1 92 ? -6.750 -5.344 -13.423 1.00 91.88 92 LEU A CA 1
ATOM 740 C C . LEU A 1 92 ? -7.848 -5.281 -14.498 1.00 91.88 92 LEU A C 1
ATOM 742 O O . LEU A 1 92 ? -8.733 -4.432 -14.430 1.00 91.88 92 LEU A O 1
ATOM 746 N N . GLN A 1 93 ? -7.805 -6.152 -15.508 1.00 90.00 93 GLN A N 1
ATOM 747 C CA . GLN A 1 93 ? -8.887 -6.280 -16.490 1.00 90.00 93 GLN A CA 1
ATOM 748 C C . GLN A 1 93 ? -10.065 -7.112 -15.966 1.00 90.00 93 GLN A C 1
ATOM 750 O O . GLN A 1 93 ? -11.163 -7.034 -16.525 1.00 90.00 93 GLN A O 1
ATOM 755 N N . ASN A 1 94 ? -9.857 -7.906 -14.914 1.00 89.00 94 ASN A N 1
ATOM 756 C CA . ASN A 1 94 ? -10.913 -8.685 -14.291 1.00 89.00 94 ASN A CA 1
ATOM 757 C C . ASN A 1 94 ? -11.740 -7.791 -13.358 1.00 89.00 94 ASN A C 1
ATOM 759 O O . ASN A 1 94 ? -11.197 -7.125 -12.487 1.00 89.00 94 ASN A O 1
ATOM 763 N N . LYS A 1 95 ? -13.064 -7.774 -13.531 1.00 79.44 95 LYS A N 1
ATOM 764 C CA . LYS A 1 95 ? -13.965 -6.945 -12.714 1.00 79.44 95 LYS A CA 1
ATOM 765 C C . LYS A 1 95 ? -14.140 -7.455 -11.282 1.00 79.44 95 LYS A C 1
ATOM 767 O O . LYS A 1 95 ? -14.609 -6.689 -10.447 1.00 79.44 95 LYS A O 1
ATOM 772 N N . ASP A 1 96 ? -13.786 -8.713 -11.030 1.00 79.06 96 ASP A N 1
ATOM 773 C CA . ASP A 1 96 ? -14.031 -9.410 -9.763 1.00 79.06 96 ASP A CA 1
ATOM 774 C C . ASP A 1 96 ? -12.773 -9.536 -8.8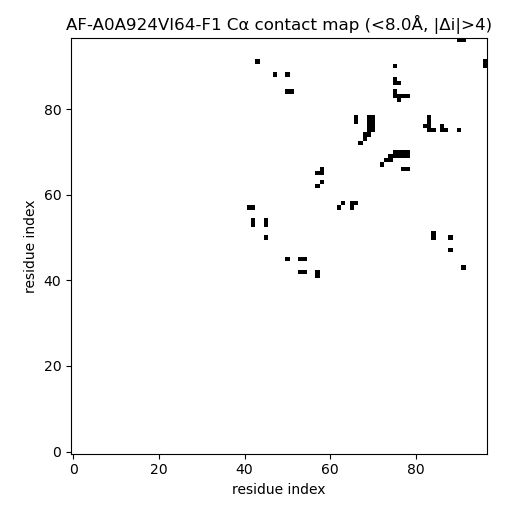86 1.00 79.06 96 ASP A C 1
ATOM 776 O O . ASP A 1 96 ? -12.783 -10.303 -7.921 1.00 79.06 96 ASP A O 1
ATOM 780 N N . TYR A 1 97 ? -11.677 -8.859 -9.249 1.00 72.50 97 TYR A N 1
ATOM 781 C CA . TYR A 1 97 ? -10.423 -8.925 -8.493 1.00 72.50 97 TYR A CA 1
ATOM 782 C C . TYR A 1 97 ? -10.496 -8.180 -7.150 1.00 72.50 97 TYR A C 1
ATOM 784 O O . TYR A 1 97 ? -11.234 -7.172 -7.048 1.00 72.50 97 TYR A O 1
#

Sequence (97 aa):
MRHAQIYLFFFTCLVGVSCNNKKVADVSQINLNISIERFDQELNSANPSNLAIKTKELRKKYTWFYDDYMEQIIRVGSPADPAYLNNLAAVLQNKDY

Solvent-accessible surface area (backbone atoms only — not comparable to full-atom values): 6092 Å² total; per-residue (Å²): 113,73,65,60,54,52,53,51,51,53,50,52,52,58,61,72,66,64,76,84,79,75,88,66,82,85,62,86,82,62,86,76,90,75,87,80,85,56,63,70,61,61,56,67,70,48,44,92,92,43,36,76,59,46,50,53,52,46,35,67,74,49,42,70,56,39,47,47,40,35,43,70,68,72,55,34,39,52,82,88,42,77,68,21,56,60,45,42,55,56,48,73,69,44,91,85,110